Protein AF-A0A271LG19-F1 (afdb_monomer)

Solvent-accessible surface area (backbone atoms only — not comparable to full-atom values): 3778 Å² total; per-residue (Å²): 135,86,82,49,75,66,57,55,31,53,51,33,44,55,51,15,55,51,28,47,74,73,66,39,51,70,60,13,52,52,38,38,55,57,25,47,77,73,46,84,80,80,77,80,80,77,78,80,81,77,77,79,78,80,84,85,72,90,130

Structure (mmCIF, N/CA/C/O backbone):
data_AF-A0A271LG19-F1
#
_entry.id   AF-A0A271LG19-F1
#
loop_
_atom_site.group_PDB
_atom_site.id
_atom_site.type_symbol
_atom_site.label_atom_id
_atom_site.label_alt_id
_atom_site.label_comp_id
_atom_site.label_asym_id
_atom_site.label_entity_id
_atom_site.label_seq_id
_atom_site.pdbx_PDB_ins_code
_atom_site.Cartn_x
_atom_site.Cartn_y
_atom_site.Cartn_z
_atom_site.occupancy
_atom_site.B_iso_or_equiv
_atom_site.auth_seq_id
_atom_site.auth_comp_id
_atom_site.auth_asym_id
_atom_site.auth_atom_id
_atom_site.pdbx_PDB_model_num
ATOM 1 N N . MET A 1 1 ? -4.319 -15.683 21.256 1.00 45.69 1 MET A N 1
ATOM 2 C CA . MET A 1 1 ? -4.120 -14.220 21.139 1.00 45.69 1 MET A CA 1
ATOM 3 C C . MET A 1 1 ? -5.214 -13.650 20.251 1.00 45.69 1 MET A C 1
ATOM 5 O O . MET A 1 1 ? -5.407 -14.170 19.161 1.00 45.69 1 MET A O 1
ATOM 9 N N . ARG A 1 2 ? -5.970 -12.650 20.720 1.00 59.78 2 ARG A N 1
ATOM 10 C CA . ARG A 1 2 ? -6.932 -11.911 19.886 1.00 59.78 2 ARG A CA 1
ATOM 11 C C . ARG A 1 2 ? -6.193 -10.716 19.288 1.00 59.78 2 ARG A C 1
ATOM 13 O O . ARG A 1 2 ? -5.871 -9.800 20.031 1.00 59.78 2 ARG A O 1
ATOM 20 N N . PHE A 1 3 ? -5.914 -10.745 17.989 1.00 68.44 3 PHE A N 1
ATOM 21 C CA . PHE A 1 3 ? -5.417 -9.568 17.278 1.00 68.44 3 PHE A CA 1
ATOM 22 C C . PHE A 1 3 ? -6.509 -8.501 17.241 1.00 68.44 3 PHE A C 1
ATOM 24 O O . PHE A 1 3 ? -7.667 -8.783 16.911 1.00 68.44 3 PHE A O 1
ATOM 31 N N . THR A 1 4 ? -6.152 -7.275 17.593 1.00 82.62 4 THR A N 1
ATOM 32 C CA . THR A 1 4 ? -7.047 -6.128 17.459 1.00 82.62 4 THR A CA 1
ATOM 33 C C . THR A 1 4 ? -7.154 -5.724 15.987 1.00 82.62 4 THR A C 1
ATOM 35 O O . THR A 1 4 ? -6.222 -5.899 15.200 1.00 82.62 4 THR A O 1
ATOM 38 N N . ARG A 1 5 ? -8.291 -5.132 15.590 1.00 78.94 5 ARG A N 1
ATOM 39 C CA . ARG A 1 5 ? -8.483 -4.609 14.220 1.00 78.94 5 ARG A CA 1
ATOM 40 C C . ARG A 1 5 ? -7.381 -3.619 13.814 1.00 78.94 5 ARG A C 1
ATOM 42 O O . ARG A 1 5 ? -6.971 -3.594 12.659 1.00 78.94 5 ARG A O 1
ATOM 49 N N . LYS A 1 6 ? -6.869 -2.856 14.784 1.00 81.56 6 LYS A N 1
ATOM 50 C CA . LYS A 1 6 ? -5.765 -1.908 14.605 1.00 81.56 6 LYS A CA 1
ATOM 51 C C . LYS A 1 6 ? -4.441 -2.610 14.286 1.00 81.56 6 LYS A C 1
ATOM 53 O O . LYS A 1 6 ? -3.742 -2.185 13.374 1.00 81.56 6 LYS A O 1
ATOM 58 N N . GLU A 1 7 ? -4.107 -3.686 14.996 1.00 85.44 7 GLU A N 1
ATOM 59 C CA . GLU A 1 7 ? -2.884 -4.465 14.737 1.00 85.44 7 GLU A CA 1
ATOM 60 C C . GLU A 1 7 ? -2.928 -5.156 13.370 1.00 85.44 7 GLU A C 1
ATOM 62 O O . GLU A 1 7 ? -1.928 -5.164 12.656 1.00 85.44 7 GLU A O 1
ATOM 67 N N . ALA A 1 8 ? -4.093 -5.673 12.968 1.00 84.69 8 ALA A N 1
ATOM 68 C CA . ALA A 1 8 ? -4.273 -6.270 11.646 1.00 84.69 8 ALA A CA 1
ATOM 69 C C . ALA A 1 8 ? -4.042 -5.248 10.518 1.00 84.69 8 ALA A C 1
ATOM 71 O O . ALA A 1 8 ? -3.330 -5.541 9.557 1.00 84.69 8 A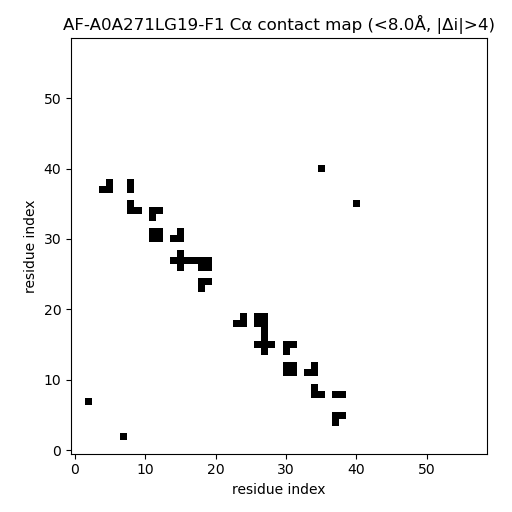LA A O 1
ATOM 72 N N . ALA A 1 9 ? -4.579 -4.033 10.665 1.00 83.69 9 ALA A N 1
ATOM 73 C CA . ALA A 1 9 ? -4.375 -2.960 9.696 1.00 83.69 9 ALA A CA 1
ATOM 74 C C . ALA A 1 9 ? -2.911 -2.497 9.630 1.00 83.69 9 ALA A C 1
ATOM 76 O O . ALA A 1 9 ? -2.369 -2.325 8.540 1.00 83.69 9 ALA A O 1
ATOM 77 N N . LEU A 1 10 ? -2.236 -2.354 10.777 1.00 87.75 10 LEU A N 1
ATOM 78 C CA . LEU A 1 10 ? -0.809 -2.013 10.820 1.00 87.75 10 LEU A CA 1
ATOM 79 C C . LEU A 1 10 ? 0.056 -3.070 10.125 1.00 87.75 10 LEU A C 1
ATOM 81 O O . LEU A 1 10 ? 0.983 -2.725 9.394 1.00 87.75 10 LEU A O 1
ATOM 85 N N . ASN A 1 11 ? -0.270 -4.350 10.307 1.00 89.94 11 ASN A N 1
ATOM 86 C CA . ASN A 1 11 ? 0.431 -5.435 9.630 1.00 89.94 11 ASN A CA 1
ATOM 87 C C . ASN A 1 11 ? 0.247 -5.381 8.102 1.00 89.94 11 ASN A C 1
ATOM 89 O O . ASN A 1 11 ? 1.211 -5.566 7.361 1.00 89.94 11 ASN A O 1
ATOM 93 N N . GLN A 1 12 ? -0.962 -5.070 7.623 1.00 89.69 12 GLN A N 1
ATOM 94 C CA . GLN A 1 12 ? -1.227 -4.892 6.191 1.00 89.69 12 GLN A CA 1
ATOM 95 C C . GLN A 1 12 ? -0.493 -3.676 5.611 1.00 89.69 12 GLN A C 1
ATOM 97 O O . GLN A 1 12 ? 0.114 -3.782 4.550 1.00 89.69 12 GLN A O 1
ATOM 102 N N . ILE A 1 13 ? -0.466 -2.546 6.321 1.00 89.56 13 ILE A N 1
ATOM 103 C CA . ILE A 1 13 ? 0.293 -1.358 5.897 1.00 89.56 13 ILE A CA 1
ATOM 104 C C . ILE A 1 13 ? 1.790 -1.682 5.788 1.00 89.56 13 ILE A C 1
ATOM 106 O O . ILE A 1 13 ? 2.429 -1.333 4.798 1.00 89.56 13 ILE A O 1
ATOM 110 N N . ASN A 1 14 ? 2.346 -2.399 6.767 1.00 92.06 14 ASN A N 1
ATOM 111 C CA . ASN A 1 14 ? 3.753 -2.802 6.749 1.00 92.06 14 ASN A CA 1
ATOM 112 C C . ASN A 1 14 ? 4.076 -3.731 5.563 1.00 92.06 14 ASN A C 1
ATOM 114 O O . ASN A 1 14 ? 5.130 -3.604 4.943 1.00 92.06 14 ASN A O 1
ATOM 118 N N . LEU A 1 15 ? 3.157 -4.636 5.214 1.00 91.75 15 LEU A N 1
ATOM 119 C CA . LEU A 1 15 ? 3.285 -5.480 4.026 1.00 91.75 15 LEU A CA 1
ATOM 120 C C . LEU A 1 15 ? 3.241 -4.654 2.731 1.00 91.75 15 LEU A C 1
ATOM 122 O O . LEU A 1 15 ? 4.071 -4.867 1.852 1.00 91.75 15 LEU A O 1
ATOM 126 N N . ALA A 1 16 ? 2.329 -3.684 2.629 1.00 92.06 16 ALA A N 1
ATOM 127 C CA . ALA A 1 16 ? 2.242 -2.803 1.465 1.00 92.06 16 ALA A CA 1
ATOM 128 C C . ALA A 1 16 ? 3.541 -2.007 1.240 1.00 92.06 16 ALA A C 1
ATOM 130 O O . ALA A 1 16 ? 4.015 -1.924 0.111 1.00 92.06 16 ALA A O 1
ATOM 131 N N . ILE A 1 17 ? 4.158 -1.485 2.309 1.00 92.25 17 ILE A N 1
ATOM 132 C CA . ILE A 1 17 ? 5.443 -0.764 2.234 1.00 92.25 17 ILE A CA 1
ATOM 133 C C . ILE A 1 17 ? 6.552 -1.657 1.666 1.00 92.25 17 ILE A C 1
ATOM 135 O O . ILE A 1 17 ? 7.327 -1.205 0.824 1.00 92.25 17 ILE A O 1
ATOM 139 N N . ARG A 1 18 ? 6.618 -2.927 2.086 1.00 95.00 18 ARG A N 1
ATOM 140 C CA . ARG A 1 18 ? 7.605 -3.883 1.558 1.00 95.00 18 ARG A CA 1
ATOM 141 C C . ARG A 1 18 ? 7.400 -4.146 0.070 1.00 95.00 18 ARG A C 1
ATOM 143 O O . ARG A 1 18 ? 8.361 -4.073 -0.682 1.00 95.00 18 ARG A O 1
ATOM 150 N N . LEU A 1 19 ? 6.154 -4.350 -0.354 1.00 93.94 19 LEU A N 1
ATOM 151 C CA . LEU A 1 19 ? 5.822 -4.550 -1.767 1.00 93.94 19 LEU A CA 1
ATOM 152 C C . LEU A 1 19 ? 6.211 -3.336 -2.620 1.00 93.94 19 LEU A C 1
ATOM 154 O O . LEU A 1 19 ? 6.791 -3.497 -3.688 1.00 93.94 19 LEU A O 1
ATOM 158 N N . PHE A 1 20 ? 5.984 -2.114 -2.128 1.00 92.94 20 PHE A N 1
ATOM 159 C CA . PHE A 1 20 ? 6.453 -0.911 -2.822 1.00 92.94 20 PHE A CA 1
ATOM 160 C C . PHE A 1 20 ? 7.979 -0.843 -2.923 1.00 92.94 20 PHE A C 1
ATOM 162 O O . PHE A 1 20 ? 8.499 -0.453 -3.965 1.00 92.94 20 PHE A O 1
ATOM 169 N N . HIS A 1 21 ? 8.693 -1.248 -1.872 1.00 93.88 21 HIS A N 1
ATOM 170 C CA . HIS A 1 21 ? 10.154 -1.334 -1.886 1.00 93.88 21 HIS A CA 1
ATOM 171 C C . HIS A 1 21 ? 10.689 -2.377 -2.877 1.00 93.88 21 HIS A C 1
ATOM 173 O O . HIS A 1 21 ? 11.749 -2.167 -3.461 1.00 93.88 21 HIS A O 1
ATOM 179 N N . GLU A 1 22 ? 9.966 -3.477 -3.078 1.00 94.25 22 GLU A N 1
ATOM 180 C CA . GLU A 1 22 ? 10.310 -4.537 -4.035 1.00 94.25 22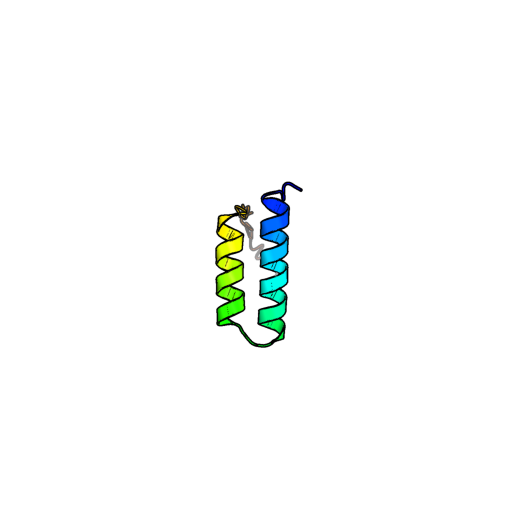 GLU A CA 1
ATOM 181 C C . GLU A 1 22 ? 9.913 -4.192 -5.484 1.00 94.25 22 GLU A C 1
ATOM 183 O O . GLU A 1 22 ? 10.254 -4.926 -6.407 1.00 94.25 22 GLU A O 1
ATOM 188 N N . GLY A 1 23 ? 9.230 -3.063 -5.708 1.00 92.69 23 GLY A N 1
ATOM 189 C CA . GLY A 1 23 ? 8.735 -2.645 -7.026 1.00 92.69 23 GLY A CA 1
ATOM 190 C C . GLY A 1 23 ? 7.366 -3.229 -7.401 1.00 92.69 23 GLY A C 1
ATOM 191 O O . GLY A 1 23 ? 6.821 -2.894 -8.453 1.00 92.69 23 GLY A O 1
ATOM 192 N N . GLU A 1 24 ? 6.758 -4.026 -6.520 1.00 92.00 24 GLU A N 1
ATOM 193 C CA . GLU A 1 24 ? 5.433 -4.638 -6.669 1.00 92.00 24 GLU A CA 1
ATOM 194 C C . GLU A 1 24 ? 4.314 -3.624 -6.364 1.00 92.00 24 GLU A C 1
ATOM 196 O O . GLU A 1 24 ? 3.550 -3.738 -5.398 1.00 92.00 24 GLU A O 1
ATOM 201 N N . PHE A 1 25 ? 4.206 -2.590 -7.202 1.00 88.44 25 PHE A N 1
ATOM 202 C CA . PHE A 1 25 ? 3.282 -1.472 -6.985 1.00 88.44 25 PHE A CA 1
A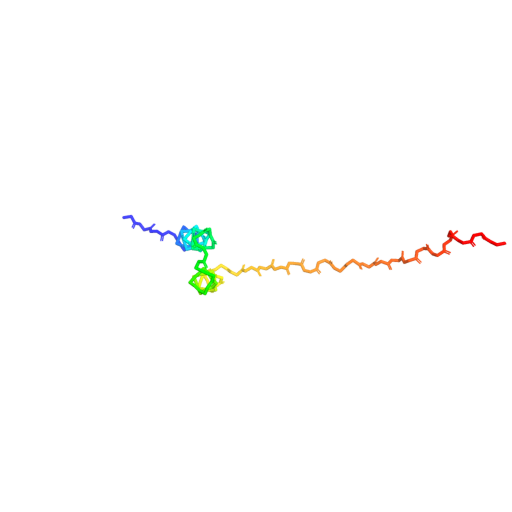TOM 203 C C . PHE A 1 25 ? 1.805 -1.899 -6.963 1.00 88.44 25 PHE A C 1
ATOM 205 O O . PHE A 1 25 ? 1.041 -1.447 -6.108 1.00 88.44 25 PHE A O 1
ATOM 212 N N . ALA A 1 26 ? 1.398 -2.797 -7.866 1.00 91.06 26 ALA A N 1
ATOM 213 C CA . ALA A 1 26 ? 0.021 -3.294 -7.925 1.00 91.06 26 ALA A CA 1
ATOM 214 C C . ALA A 1 26 ? -0.352 -4.091 -6.661 1.00 91.06 26 ALA A C 1
ATOM 216 O O . ALA A 1 26 ? -1.435 -3.904 -6.097 1.00 91.06 26 ALA A O 1
ATOM 217 N N . GLY A 1 27 ? 0.570 -4.932 -6.178 1.00 90.69 27 GLY A N 1
ATOM 218 C CA . GLY A 1 27 ? 0.420 -5.665 -4.923 1.00 90.69 27 GLY A CA 1
ATOM 219 C C . GLY A 1 27 ? 0.338 -4.727 -3.717 1.00 90.69 27 GLY A C 1
ATOM 220 O O . GLY A 1 27 ? -0.599 -4.824 -2.921 1.00 90.69 27 GLY A O 1
ATOM 221 N N . GLY A 1 28 ? 1.263 -3.767 -3.617 1.00 90.81 28 GLY A N 1
ATOM 222 C CA . GLY A 1 28 ? 1.285 -2.778 -2.537 1.00 90.81 28 GLY A CA 1
ATOM 223 C C . GLY A 1 28 ? 0.004 -1.942 -2.465 1.00 90.81 28 GLY A C 1
ATOM 224 O O . GLY A 1 28 ? -0.588 -1.807 -1.392 1.00 90.81 28 GLY A O 1
ATOM 225 N N . ALA A 1 29 ? -0.485 -1.446 -3.606 1.00 89.44 29 ALA A N 1
ATOM 226 C CA . ALA A 1 29 ? -1.711 -0.650 -3.668 1.00 89.44 29 ALA A CA 1
ATOM 227 C C . ALA A 1 29 ? -2.957 -1.464 -3.279 1.00 89.44 29 ALA A C 1
ATOM 229 O O . ALA A 1 29 ? -3.818 -0.965 -2.553 1.00 89.44 29 ALA A O 1
ATOM 230 N N . THR A 1 30 ? -3.027 -2.732 -3.697 1.00 91.31 30 THR A N 1
ATOM 231 C CA . THR A 1 30 ? -4.134 -3.640 -3.354 1.00 91.31 30 THR A CA 1
ATOM 232 C C . THR A 1 30 ? -4.206 -3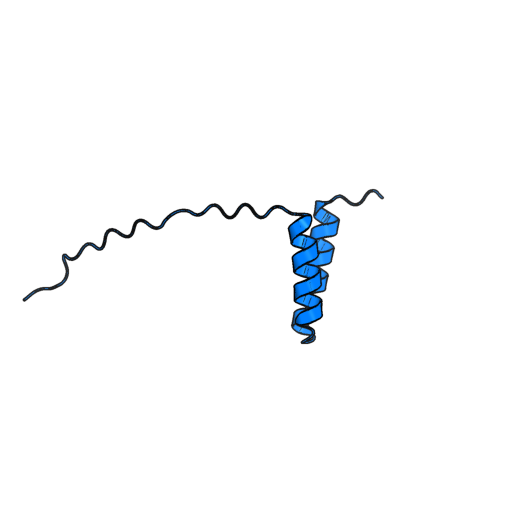.884 -1.847 1.00 91.31 30 THR A C 1
ATOM 234 O O . THR A 1 30 ? -5.272 -3.753 -1.241 1.00 91.31 30 THR A O 1
ATOM 237 N N . ILE A 1 31 ? -3.067 -4.187 -1.217 1.00 90.19 31 ILE A N 1
ATOM 238 C CA . ILE A 1 31 ? -3.000 -4.417 0.232 1.00 90.19 31 ILE A CA 1
ATOM 239 C C . ILE A 1 31 ? -3.351 -3.137 1.002 1.00 90.19 31 ILE A C 1
ATOM 241 O O . ILE A 1 31 ? -4.115 -3.188 1.968 1.00 90.19 31 ILE A O 1
ATOM 245 N N . LEU A 1 32 ? -2.837 -1.984 0.565 1.00 88.62 32 LEU A N 1
ATOM 246 C CA . LEU A 1 32 ? -3.112 -0.699 1.207 1.00 88.62 32 LEU A CA 1
ATOM 247 C C . LEU A 1 32 ? -4.600 -0.321 1.129 1.00 88.62 32 LEU A C 1
ATOM 249 O O . LEU A 1 32 ? -5.165 0.160 2.111 1.00 88.62 32 LEU A O 1
ATOM 253 N N . PHE A 1 33 ? -5.249 -0.584 -0.008 1.00 86.25 33 PHE A N 1
ATOM 254 C CA . PHE A 1 33 ? -6.685 -0.364 -0.179 1.00 86.25 33 PHE A CA 1
ATOM 255 C C . PHE A 1 33 ? -7.525 -1.278 0.726 1.00 86.25 33 PHE A C 1
ATOM 257 O O . PHE A 1 33 ? -8.52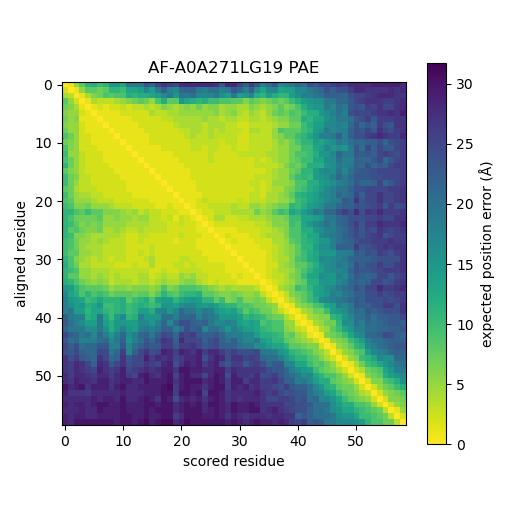2 -0.852 1.305 1.0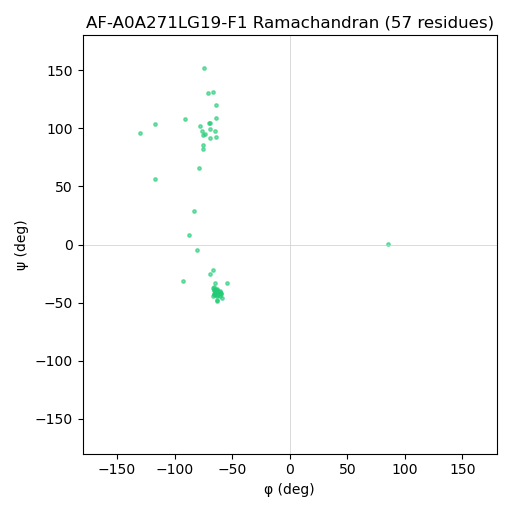0 86.25 33 PHE A O 1
ATOM 264 N N . MET A 1 34 ? -7.108 -2.530 0.919 1.00 83.19 34 MET A N 1
ATOM 265 C CA . MET A 1 34 ? -7.780 -3.406 1.881 1.00 83.19 34 MET A CA 1
ATOM 266 C C . MET A 1 34 ? -7.593 -2.928 3.324 1.00 83.19 34 MET A C 1
ATOM 268 O O . MET A 1 34 ? -8.550 -2.963 4.099 1.00 83.19 34 MET A O 1
ATOM 272 N N . ALA A 1 35 ? -6.419 -2.399 3.672 1.00 81.75 35 ALA A N 1
ATOM 273 C CA . ALA A 1 35 ? -6.161 -1.851 5.002 1.00 81.75 35 ALA A CA 1
ATOM 274 C C . ALA A 1 35 ? -7.004 -0.599 5.311 1.00 81.75 35 ALA A C 1
ATOM 276 O O . ALA A 1 35 ? -7.473 -0.439 6.442 1.00 81.75 35 ALA A O 1
ATOM 277 N N . SER A 1 36 ? -7.256 0.268 4.321 1.00 72.75 36 SER A N 1
ATOM 278 C CA . SER A 1 36 ? -8.080 1.474 4.505 1.00 72.75 36 SER A CA 1
ATOM 279 C C . SER A 1 36 ? -9.562 1.162 4.739 1.00 72.75 36 SER A C 1
ATOM 281 O O . SER A 1 36 ? -10.243 1.914 5.431 1.00 72.75 36 SER A O 1
ATOM 283 N N . SER A 1 37 ? -10.060 0.014 4.266 1.00 70.81 37 SER A N 1
ATOM 284 C CA . SER A 1 37 ? -11.415 -0.451 4.608 1.00 70.81 37 SER A CA 1
ATOM 285 C C . SER A 1 37 ? -11.572 -0.811 6.096 1.00 70.81 37 SER A C 1
ATOM 287 O O . SER A 1 37 ? -12.681 -0.807 6.632 1.00 70.81 37 SER A O 1
ATOM 289 N N . ILE A 1 38 ? -10.458 -1.099 6.782 1.00 67.56 38 ILE A N 1
ATOM 290 C CA . ILE A 1 38 ? -10.421 -1.473 8.202 1.00 67.56 38 ILE A CA 1
ATOM 291 C C . ILE A 1 38 ? -10.210 -0.239 9.092 1.00 67.56 38 ILE A C 1
ATOM 293 O O . ILE A 1 38 ? -10.707 -0.207 10.222 1.00 67.56 38 ILE A O 1
ATOM 297 N N . VAL A 1 39 ? -9.491 0.774 8.596 1.00 60.19 39 VAL A N 1
ATOM 298 C CA . VAL A 1 39 ? -9.181 2.014 9.322 1.00 60.19 39 VAL A CA 1
ATOM 299 C C . VAL A 1 39 ? -9.804 3.204 8.592 1.00 60.19 39 VAL A C 1
ATOM 301 O O . VAL A 1 39 ? -9.242 3.650 7.592 1.00 60.19 39 VAL A O 1
ATOM 304 N N . PRO A 1 40 ? -10.923 3.769 9.081 1.00 56.56 40 PRO A N 1
ATOM 305 C CA . PRO A 1 40 ? -11.471 4.982 8.492 1.00 56.56 40 PRO A CA 1
ATOM 306 C C . PRO A 1 40 ? -10.467 6.130 8.673 1.00 56.56 40 PRO A C 1
ATOM 308 O O . PRO A 1 40 ? -10.247 6.610 9.785 1.00 56.56 40 PRO A O 1
ATOM 311 N N . LEU A 1 41 ? -9.841 6.565 7.577 1.00 57.06 41 LEU A N 1
ATOM 312 C CA . LEU A 1 41 ? -9.041 7.787 7.551 1.00 57.06 41 LEU A CA 1
ATOM 313 C C . LEU A 1 41 ? -10.003 8.982 7.512 1.00 57.06 41 LEU A C 1
ATOM 315 O O . LEU A 1 41 ? -10.501 9.356 6.452 1.00 57.06 41 LEU A O 1
ATOM 319 N N . SER A 1 42 ? -10.279 9.598 8.662 1.00 56.94 42 SER A N 1
ATOM 320 C CA . SER A 1 42 ? -10.917 10.916 8.685 1.00 56.94 42 SER A CA 1
ATOM 321 C C . SER A 1 42 ? -9.870 11.963 8.306 1.00 56.94 42 SER A C 1
ATOM 323 O O . SER A 1 42 ? -9.103 12.428 9.152 1.00 56.94 42 SER A O 1
ATOM 325 N N . VAL A 1 43 ? -9.796 12.322 7.029 1.00 55.69 43 VAL A N 1
ATOM 326 C CA . VAL A 1 43 ? -9.003 13.480 6.612 1.00 55.69 43 VAL A CA 1
ATOM 327 C C . VAL A 1 43 ? -9.830 14.720 6.937 1.00 55.69 43 VAL A C 1
ATOM 329 O O . VAL A 1 43 ? -10.796 15.030 6.246 1.00 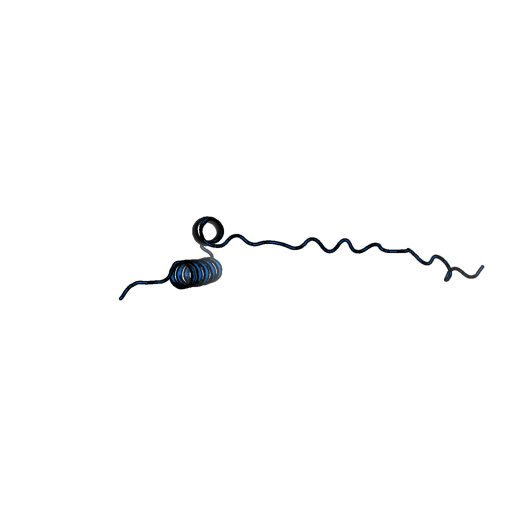55.69 43 VAL A O 1
ATOM 332 N N . SER A 1 44 ? -9.496 15.397 8.037 1.00 51.16 44 SER A N 1
ATOM 333 C CA . SER A 1 44 ? -10.105 16.684 8.378 1.00 51.16 44 SER A CA 1
ATOM 334 C C . SER A 1 44 ? -9.589 17.729 7.389 1.00 51.16 44 SER A C 1
ATOM 336 O O . SER A 1 44 ? -8.428 18.132 7.451 1.00 51.16 44 SER A O 1
ATOM 338 N N . SER A 1 45 ? -10.422 18.122 6.427 1.00 59.41 45 SER A N 1
ATOM 339 C CA . SER A 1 45 ? -10.097 19.153 5.443 1.00 59.41 45 SER A CA 1
ATOM 340 C C . SER A 1 45 ? -10.182 20.535 6.091 1.00 59.41 45 SER A C 1
ATOM 342 O O . SER A 1 45 ? -11.217 21.199 6.033 1.00 59.41 45 SER A O 1
ATOM 344 N N . SER A 1 46 ? -9.104 20.983 6.728 1.00 59.03 46 SER A N 1
ATOM 345 C CA . SER A 1 46 ? -8.970 22.383 7.136 1.00 59.03 46 SER A CA 1
ATOM 346 C C . SER A 1 46 ? -8.803 23.234 5.872 1.00 59.03 46 SER A C 1
ATOM 348 O O . SER A 1 46 ? -7.745 23.197 5.245 1.00 59.03 46 SER A O 1
ATOM 350 N N . SER A 1 47 ? -9.840 23.963 5.447 1.00 67.12 47 SER A N 1
ATOM 351 C CA . SER A 1 47 ? -9.736 24.856 4.287 1.00 67.12 47 SER A CA 1
ATOM 352 C C . SER A 1 47 ? -8.726 25.969 4.578 1.00 67.12 47 SER A C 1
ATOM 354 O O . SER A 1 47 ? -8.921 26.758 5.505 1.00 67.12 47 SER A O 1
ATOM 356 N N . ILE A 1 48 ? -7.662 26.056 3.781 1.00 65.56 48 ILE A N 1
ATOM 357 C CA . ILE A 1 48 ? -6.741 27.195 3.788 1.00 65.56 48 ILE A CA 1
ATOM 358 C C . ILE A 1 48 ? -7.483 28.353 3.117 1.00 65.56 48 ILE A C 1
ATOM 360 O O . ILE A 1 48 ? -7.531 28.446 1.892 1.00 65.56 48 ILE A O 1
ATOM 364 N N . ASN A 1 49 ? -8.122 29.208 3.916 1.00 63.91 49 ASN A N 1
ATOM 365 C CA . ASN A 1 49 ? -8.717 30.447 3.427 1.00 63.91 49 ASN A CA 1
ATOM 366 C C . ASN A 1 49 ? -7.578 31.447 3.181 1.00 63.91 49 ASN A C 1
ATOM 368 O O . ASN A 1 49 ? -7.223 32.233 4.057 1.00 63.91 49 ASN A O 1
ATOM 372 N N . GLY A 1 50 ? -6.934 31.338 2.020 1.00 58.12 50 GLY A N 1
ATOM 373 C CA . GLY A 1 50 ? -5.892 32.260 1.588 1.00 58.12 50 GLY A CA 1
ATOM 374 C C . GLY A 1 50 ? -6.490 33.627 1.277 1.00 58.12 50 GLY A C 1
ATOM 375 O O . GLY A 1 50 ? -6.908 33.880 0.151 1.00 58.12 50 GLY A O 1
ATOM 376 N N . THR A 1 51 ? -6.522 34.523 2.262 1.00 59.12 51 THR A N 1
ATOM 377 C CA . THR A 1 51 ? -6.602 35.962 2.005 1.00 59.12 51 THR A CA 1
ATOM 378 C C . THR A 1 51 ? -5.309 36.368 1.308 1.00 59.12 51 THR A C 1
ATOM 380 O O . THR A 1 51 ? -4.277 36.536 1.956 1.00 59.12 51 THR A O 1
ATOM 383 N N . ALA A 1 52 ? -5.347 36.458 -0.021 1.00 63.16 52 ALA A N 1
ATOM 384 C CA . ALA A 1 52 ? -4.305 37.109 -0.796 1.00 63.16 52 ALA A CA 1
ATOM 385 C C . ALA A 1 52 ? -4.291 38.595 -0.408 1.00 63.16 52 ALA A C 1
ATOM 387 O O . ALA A 1 52 ? -5.067 39.393 -0.929 1.00 63.16 52 ALA A O 1
ATOM 388 N N . ASP A 1 53 ? -3.455 38.944 0.565 1.00 60.19 53 ASP A N 1
ATOM 389 C CA . ASP A 1 53 ? -3.112 40.325 0.877 1.00 60.19 53 ASP A C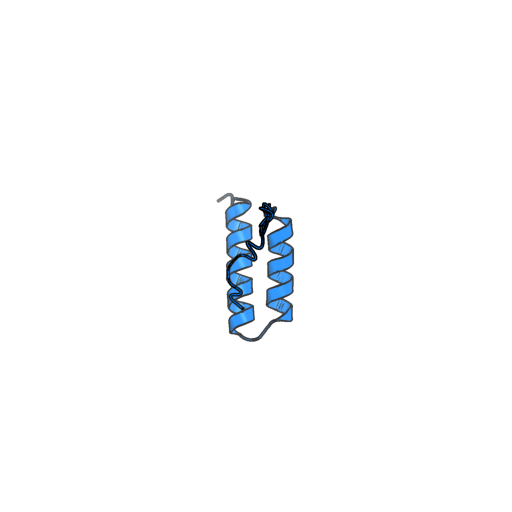A 1
ATOM 390 C C . ASP A 1 53 ? -2.270 40.864 -0.289 1.00 60.19 53 ASP A C 1
ATOM 392 O O . ASP A 1 53 ? -1.091 40.546 -0.442 1.00 60.19 53 ASP A O 1
ATOM 396 N N . SER A 1 54 ? -2.916 41.602 -1.190 1.00 64.75 54 SER A N 1
ATOM 397 C CA . SER A 1 54 ? -2.318 42.151 -2.408 1.00 64.75 54 SER A CA 1
ATOM 398 C C . SER A 1 54 ? -1.574 43.475 -2.172 1.00 64.75 54 SER A C 1
ATOM 400 O O . SER A 1 54 ? -1.509 44.304 -3.076 1.00 64.75 54 SER A O 1
ATOM 402 N N . SER A 1 55 ? -1.031 43.719 -0.976 1.00 63.94 55 SER A N 1
ATOM 403 C CA . SER A 1 55 ? -0.417 45.009 -0.613 1.00 63.94 55 SER A CA 1
ATOM 404 C C . SER A 1 55 ? 1.076 45.161 -0.958 1.00 63.94 55 SER A C 1
ATOM 406 O O . SER A 1 55 ? 1.677 46.177 -0.620 1.00 63.94 55 SER A O 1
ATOM 408 N N . VAL A 1 56 ? 1.683 44.220 -1.691 1.00 66.50 56 VAL A N 1
ATOM 409 C CA . VAL A 1 56 ? 3.095 44.301 -2.128 1.00 66.50 56 VAL A CA 1
ATOM 410 C C . VAL A 1 56 ? 3.253 44.352 -3.651 1.00 66.50 56 VAL A C 1
ATOM 412 O O . VAL A 1 56 ? 3.959 43.546 -4.248 1.00 66.50 56 VAL A O 1
ATOM 415 N N . VAL A 1 57 ? 2.616 45.325 -4.304 1.00 64.25 57 VAL A N 1
ATOM 416 C CA . VAL A 1 57 ? 3.068 45.816 -5.618 1.00 64.25 57 VAL A CA 1
ATOM 417 C C . VAL A 1 57 ? 3.13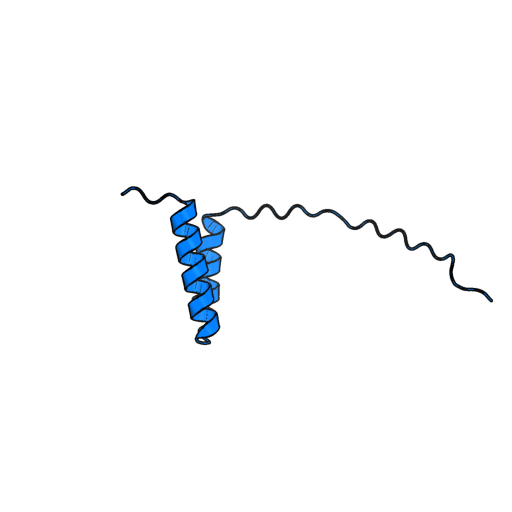2 47.337 -5.546 1.00 64.25 57 VAL A C 1
ATOM 419 O O . VAL A 1 57 ? 2.131 48.029 -5.697 1.00 64.25 57 VAL A O 1
ATOM 422 N N . SER A 1 58 ? 4.332 47.839 -5.266 1.00 61.53 58 SER A N 1
ATOM 423 C CA . SER A 1 58 ? 4.696 49.238 -5.466 1.00 61.53 58 SER A CA 1
ATOM 424 C C . SER A 1 58 ? 4.809 49.525 -6.965 1.00 61.53 58 SER A C 1
ATOM 426 O O . SER A 1 58 ? 5.520 48.803 -7.669 1.00 61.53 58 SER A O 1
ATOM 428 N N . ALA A 1 59 ? 4.158 50.593 -7.425 1.00 51.66 59 ALA A N 1
ATOM 429 C CA . ALA A 1 59 ? 4.447 51.300 -8.671 1.00 51.66 59 ALA A CA 1
ATOM 430 C C . ALA A 1 59 ? 4.369 52.807 -8.402 1.00 51.66 59 ALA A C 1
ATOM 432 O O . ALA A 1 59 ? 3.448 53.210 -7.653 1.00 51.66 59 ALA A O 1
#

Mean predicted aligned error: 13.18 Å

Foldseek 3Di:
DDDDLVNVLVVLQVVLVVCVVVVVPVSSVVSNVVSCVSPPPPPPPPDPPDPPPVPPDDD

Sequence (59 aa):
MRFTRKEAALNQINLAIRLFHEGEFAGGATILFMASSIVPLSVSSSSINGTADSSVVSA

Nearest PDB structures (foldseek):
  3ax2-assembly3_E  TM=9.596E-01  e=9.524E-01  Rattus norvegicus
  4u7y-assembly1_A  TM=8.603E-01  e=8.199E+00  Homo sapiens

Secondary structure (DSSP, 8-state):
----HHHHHHHHHHHHHHHHHTT-HHHHHHHHHHHHHHS--------------------

Organism: NCBI:txid241416

pLDDT: mean 76.26, std 14.8, range [45.69, 95.0]

Radius of gyration: 20.33 Å; Cα contacts (8 Å, |Δi|>4): 33; chains: 1; bounding box: 22×66×30 Å